Protein AF-A0A843D1S2-F1 (afdb_monomer_lite)

Structure (mmCIF, N/CA/C/O backbone):
data_AF-A0A843D1S2-F1
#
_entry.id   AF-A0A843D1S2-F1
#
loop_
_atom_site.group_PDB
_atom_site.id
_atom_site.type_symbol
_atom_site.label_atom_id
_atom_site.label_alt_id
_atom_site.label_comp_id
_atom_site.label_asym_id
_atom_site.label_entity_id
_atom_site.label_seq_id
_atom_site.pdbx_PDB_ins_code
_atom_site.Cartn_x
_atom_site.Cartn_y
_atom_site.Cartn_z
_atom_site.occupancy
_atom_site.B_iso_or_equiv
_atom_site.auth_seq_id
_atom_site.auth_comp_id
_atom_site.auth_asym_id
_atom_site.auth_atom_id
_atom_site.pdbx_PDB_model_num
ATOM 1 N N . MET A 1 1 ? 0.881 3.913 -18.103 1.00 62.22 1 MET A N 1
ATOM 2 C CA . MET A 1 1 ? -0.428 3.385 -17.664 1.00 62.22 1 MET A CA 1
ATOM 3 C C . MET A 1 1 ? -1.172 4.531 -17.006 1.00 62.22 1 MET A C 1
ATOM 5 O O . MET A 1 1 ? -0.538 5.264 -16.257 1.00 62.22 1 MET A O 1
ATOM 9 N N . LYS A 1 2 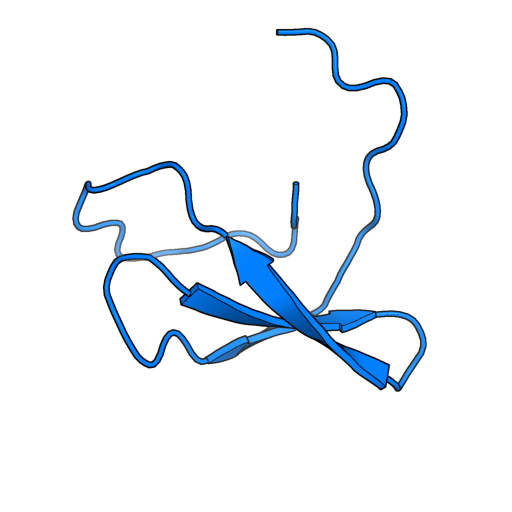? -2.443 4.751 -17.347 1.00 56.38 2 LYS A N 1
ATOM 10 C CA . LYS A 1 2 ? -3.320 5.656 -16.597 1.00 56.38 2 LYS A CA 1
ATOM 11 C C . LYS A 1 2 ? -4.132 4.775 -15.658 1.00 56.38 2 LYS A C 1
ATOM 13 O O . LYS A 1 2 ? -4.682 3.778 -16.114 1.00 56.38 2 LYS A O 1
ATOM 18 N N . TYR A 1 3 ? -4.112 5.090 -14.373 1.00 72.06 3 TYR A N 1
ATOM 19 C CA . TYR A 1 3 ? -4.929 4.408 -13.383 1.00 72.06 3 TYR A CA 1
ATOM 20 C C . TYR A 1 3 ? -6.068 5.349 -13.023 1.00 72.06 3 TYR A C 1
ATOM 22 O O . TYR A 1 3 ? -5.827 6.408 -12.451 1.00 72.06 3 TYR A O 1
ATOM 30 N N . ASP A 1 4 ? -7.286 4.982 -13.407 1.00 70.69 4 ASP A N 1
ATOM 31 C CA . ASP A 1 4 ? -8.481 5.795 -13.154 1.00 70.69 4 ASP A CA 1
ATOM 32 C C . ASP A 1 4 ? -8.943 5.722 -11.688 1.00 70.69 4 ASP A C 1
ATOM 34 O O . ASP A 1 4 ? -9.656 6.601 -11.210 1.00 70.69 4 ASP A O 1
ATOM 38 N N . HIS A 1 5 ? -8.489 4.708 -10.945 1.00 79.00 5 HIS A N 1
ATOM 39 C CA . HIS A 1 5 ? -8.853 4.482 -9.549 1.00 79.00 5 HIS A CA 1
ATOM 40 C C . HIS A 1 5 ? -7.601 4.200 -8.718 1.00 79.00 5 HIS A C 1
ATOM 42 O O . HIS A 1 5 ? -7.188 3.053 -8.572 1.00 79.00 5 HIS A O 1
ATOM 48 N N . ILE A 1 6 ? -6.983 5.261 -8.199 1.00 80.81 6 ILE A N 1
ATOM 49 C CA . ILE A 1 6 ? -5.886 5.168 -7.229 1.00 80.81 6 ILE A CA 1
ATOM 50 C C . ILE A 1 6 ? -6.466 5.469 -5.851 1.00 80.81 6 ILE A C 1
ATOM 52 O O . ILE A 1 6 ? -7.129 6.491 -5.670 1.00 80.81 6 ILE A O 1
ATOM 56 N N . ILE A 1 7 ? -6.205 4.591 -4.886 1.00 82.81 7 ILE A N 1
ATOM 57 C CA . ILE A 1 7 ? -6.665 4.747 -3.506 1.00 82.81 7 ILE A CA 1
ATOM 58 C C . ILE A 1 7 ? -5.435 4.813 -2.601 1.00 82.81 7 ILE A C 1
ATOM 60 O O . ILE A 1 7 ? -4.512 4.011 -2.718 1.00 82.81 7 ILE A O 1
ATOM 64 N N . THR A 1 8 ? -5.395 5.786 -1.696 1.00 82.62 8 THR A N 1
ATOM 65 C CA . THR A 1 8 ? -4.300 5.909 -0.727 1.00 82.62 8 THR A CA 1
ATOM 66 C C . THR A 1 8 ? -4.475 4.915 0.413 1.00 82.62 8 THR A C 1
ATOM 68 O O . THR A 1 8 ? -5.572 4.775 0.947 1.00 8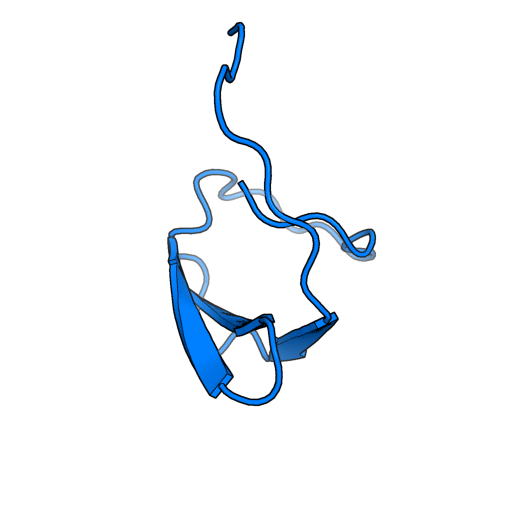2.62 8 THR A O 1
ATOM 71 N N . GLY A 1 9 ? -3.386 4.268 0.822 1.00 87.81 9 GLY A N 1
ATOM 72 C CA . GLY A 1 9 ? -3.400 3.312 1.923 1.00 87.81 9 GLY A CA 1
ATOM 73 C C . GLY A 1 9 ? -2.073 3.269 2.670 1.00 87.81 9 GLY A C 1
ATOM 74 O O . GLY A 1 9 ? -1.009 3.567 2.119 1.00 87.81 9 GLY A O 1
ATOM 75 N N . THR A 1 10 ? -2.131 2.881 3.941 1.00 88.44 10 THR A N 1
ATOM 76 C CA . THR A 1 10 ? -0.957 2.760 4.805 1.00 88.44 10 THR A CA 1
ATOM 77 C C . THR A 1 10 ? -0.322 1.395 4.615 1.00 88.44 10 THR A C 1
ATOM 79 O O . THR A 1 10 ? -0.890 0.367 4.986 1.00 88.44 10 THR A O 1
ATOM 82 N N . PHE A 1 11 ? 0.879 1.367 4.043 1.00 88.12 11 PHE A N 1
ATOM 83 C CA . PHE A 1 11 ? 1.646 0.132 3.946 1.00 88.12 11 PHE A CA 1
ATOM 84 C C . PHE A 1 11 ? 1.927 -0.444 5.341 1.00 88.12 11 PHE A C 1
ATOM 86 O O . PHE A 1 11 ? 2.505 0.237 6.185 1.00 88.12 11 PHE A O 1
ATOM 93 N N . LEU A 1 12 ? 1.556 -1.708 5.559 1.00 89.38 12 LEU A N 1
ATOM 94 C CA . LEU A 1 12 ? 1.776 -2.404 6.827 1.00 89.38 12 LEU A CA 1
ATOM 95 C C . LEU A 1 12 ? 2.942 -3.390 6.738 1.00 89.38 12 LEU A C 1
ATOM 97 O O . LEU A 1 12 ? 3.862 -3.353 7.548 1.00 89.38 12 LEU A O 1
ATOM 101 N N . SER A 1 13 ? 2.907 -4.312 5.771 1.00 88.50 13 SER A N 1
ATOM 102 C CA . SER A 1 13 ? 3.947 -5.340 5.625 1.00 88.50 13 SER A CA 1
ATOM 103 C C . SER A 1 13 ? 3.985 -5.938 4.221 1.00 88.50 13 SER A C 1
ATOM 105 O O . SER A 1 13 ? 3.014 -5.882 3.475 1.00 88.50 13 SER A O 1
ATOM 107 N N . ARG A 1 14 ? 5.112 -6.546 3.843 1.00 87.19 14 ARG A N 1
ATOM 108 C CA . ARG A 1 14 ? 5.277 -7.268 2.572 1.00 87.19 14 ARG A CA 1
ATOM 109 C C . ARG A 1 14 ? 5.765 -8.685 2.871 1.00 87.19 14 ARG A C 1
ATOM 111 O O . ARG A 1 14 ? 6.975 -8.908 2.884 1.00 87.19 14 ARG A O 1
ATOM 118 N N . PRO A 1 15 ? 4.856 -9.639 3.150 1.00 86.62 15 PRO A N 1
ATOM 119 C CA . PRO A 1 15 ? 5.244 -10.993 3.547 1.00 86.62 15 PRO A CA 1
ATOM 120 C C . PRO A 1 15 ? 6.008 -11.745 2.450 1.00 86.62 15 PRO A C 1
ATOM 122 O O . PRO A 1 15 ? 6.764 -12.663 2.747 1.00 86.62 15 PRO A O 1
ATOM 125 N N . ASN A 1 16 ? 5.831 -11.374 1.177 1.00 86.50 16 ASN A N 1
ATOM 126 C CA . ASN A 1 16 ? 6.611 -11.932 0.076 1.00 86.50 16 ASN A CA 1
ATOM 127 C C . ASN A 1 16 ? 6.752 -10.935 -1.085 1.00 86.50 16 ASN A C 1
ATOM 129 O O . ASN 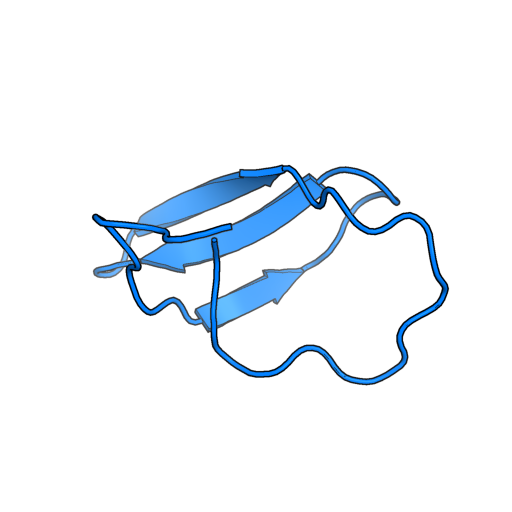A 1 16 ? 6.137 -9.871 -1.109 1.00 86.50 16 ASN A O 1
ATOM 133 N N . ARG A 1 17 ? 7.546 -11.299 -2.099 1.00 83.44 17 ARG A N 1
ATOM 134 C CA . ARG A 1 17 ? 7.846 -10.419 -3.242 1.00 83.44 17 ARG A CA 1
ATOM 135 C C . ARG A 1 17 ? 6.634 -10.028 -4.106 1.00 83.44 17 ARG A C 1
ATOM 137 O O . ARG A 1 17 ? 6.778 -9.131 -4.927 1.00 83.44 17 ARG A O 1
ATOM 144 N N . PHE A 1 18 ? 5.469 -10.630 -3.906 1.00 85.38 18 PHE A N 1
ATOM 145 C CA . PHE A 1 18 ? 4.266 -10.390 -4.704 1.00 85.38 18 PHE A CA 1
ATOM 146 C C . PHE A 1 18 ? 3.099 -9.801 -3.902 1.00 85.38 18 PHE A C 1
ATOM 148 O O . PHE A 1 18 ? 2.160 -9.299 -4.506 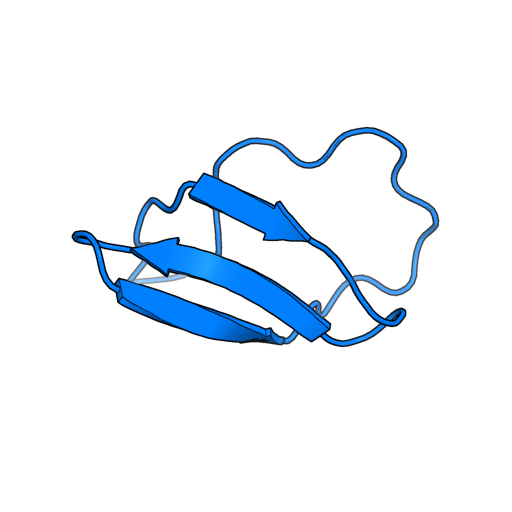1.00 85.38 18 PHE A O 1
ATOM 155 N N . ILE A 1 19 ? 3.128 -9.836 -2.567 1.00 87.81 19 ILE A N 1
ATOM 156 C CA . ILE A 1 19 ? 1.991 -9.435 -1.724 1.00 87.81 19 ILE A CA 1
ATOM 157 C C . ILE A 1 19 ? 2.416 -8.343 -0.747 1.00 87.81 19 ILE A C 1
ATOM 159 O O . ILE A 1 19 ? 3.378 -8.530 -0.003 1.00 87.81 19 ILE A O 1
ATOM 163 N N . ALA A 1 20 ? 1.654 -7.251 -0.702 1.00 90.81 20 ALA A N 1
ATOM 164 C CA . ALA A 1 20 ? 1.699 -6.236 0.345 1.00 90.81 20 ALA A CA 1
ATOM 165 C C . ALA A 1 20 ? 0.384 -6.241 1.139 1.00 90.81 20 ALA A C 1
ATOM 167 O O . ALA A 1 20 ? -0.695 -6.360 0.567 1.00 90.81 20 ALA A O 1
ATOM 168 N N . MET A 1 21 ? 0.481 -6.122 2.456 1.00 91.50 21 MET A N 1
ATOM 169 C CA . MET A 1 21 ? -0.635 -5.847 3.352 1.00 91.50 21 MET A CA 1
ATOM 170 C C . MET A 1 21 ? -0.724 -4.340 3.537 1.00 91.50 21 MET A C 1
ATOM 172 O O . MET A 1 21 ? 0.269 -3.715 3.927 1.00 91.50 21 MET A O 1
ATOM 176 N N . VAL A 1 22 ? -1.889 -3.768 3.262 1.00 92.06 22 VAL A N 1
ATOM 177 C CA . VAL A 1 22 ? -2.103 -2.321 3.284 1.00 92.06 22 VAL A CA 1
ATOM 178 C C . VAL A 1 22 ? -3.426 -2.004 3.955 1.00 92.06 22 VAL A C 1
ATOM 180 O O . VAL A 1 22 ? -4.433 -2.643 3.672 1.00 92.06 22 VAL A O 1
ATOM 183 N N . GLU A 1 23 ? -3.413 -1.041 4.868 1.00 91.88 23 GLU A N 1
ATOM 184 C CA . GLU A 1 23 ? -4.622 -0.527 5.495 1.00 91.88 23 GLU A CA 1
ATOM 185 C C . GLU A 1 23 ? -5.251 0.552 4.616 1.00 91.88 23 GLU A C 1
ATOM 187 O O . GLU A 1 23 ? -4.601 1.535 4.258 1.00 91.88 23 GLU A O 1
ATOM 192 N N . ILE A 1 24 ? -6.520 0.363 4.274 1.00 90.44 24 ILE A N 1
ATOM 193 C CA . ILE A 1 24 ? -7.341 1.307 3.519 1.00 90.44 24 ILE A CA 1
ATOM 194 C C . ILE A 1 24 ? -8.637 1.473 4.310 1.00 90.44 24 ILE A C 1
ATOM 196 O O . ILE A 1 24 ? -9.293 0.478 4.618 1.00 90.44 24 ILE A O 1
ATOM 200 N N . ASP A 1 25 ? -8.977 2.707 4.688 1.00 89.00 25 ASP A N 1
ATOM 201 C CA . ASP A 1 25 ? -10.185 3.033 5.465 1.00 89.00 25 ASP A CA 1
ATOM 202 C C . ASP A 1 25 ? -10.377 2.158 6.725 1.00 89.00 25 ASP A C 1
ATOM 204 O O . ASP A 1 25 ? -11.472 1.676 7.022 1.00 89.00 25 ASP A O 1
ATOM 208 N N . GLY A 1 26 ? -9.283 1.895 7.453 1.00 90.38 26 GLY A N 1
ATOM 209 C CA . GLY A 1 26 ? -9.283 1.069 8.670 1.00 90.38 26 GLY A CA 1
ATOM 210 C C . GLY A 1 26 ? -9.440 -0.439 8.429 1.00 90.38 26 GLY A C 1
ATOM 211 O O . GLY A 1 26 ? -9.635 -1.202 9.376 1.00 90.38 26 GLY A O 1
ATOM 212 N N . LYS A 1 27 ? -9.376 -0.898 7.172 1.00 91.88 27 LYS A N 1
ATOM 213 C CA . LYS A 1 27 ? -9.397 -2.320 6.805 1.00 91.88 27 LYS A CA 1
ATOM 214 C C . LYS A 1 27 ? -8.070 -2.746 6.204 1.00 91.88 27 LYS A C 1
ATOM 216 O O . LYS A 1 27 ? -7.541 -2.103 5.303 1.00 91.88 27 LYS A O 1
ATOM 221 N N . VAL A 1 28 ? -7.563 -3.889 6.658 1.00 92.44 28 VAL A N 1
ATOM 222 C CA . VAL A 1 28 ? -6.348 -4.491 6.102 1.00 92.44 28 VAL A CA 1
ATOM 223 C C . VAL A 1 28 ? -6.687 -5.281 4.841 1.00 92.44 28 VAL A C 1
ATOM 225 O O . VAL A 1 28 ? -7.391 -6.290 4.889 1.00 92.44 28 VAL A O 1
ATOM 228 N N . CYS A 1 29 ? -6.132 -4.844 3.718 1.00 91.31 29 CYS A N 1
ATOM 229 C CA . CYS A 1 29 ? -6.297 -5.432 2.397 1.00 91.31 29 CYS A CA 1
ATOM 230 C C . CYS A 1 29 ? -4.985 -6.061 1.904 1.00 91.31 29 CYS A C 1
ATOM 232 O O . CYS A 1 29 ? -3.885 -5.613 2.234 1.00 91.31 29 CYS A O 1
ATOM 234 N N . LYS A 1 30 ? -5.103 -7.115 1.087 1.00 90.69 30 LYS A N 1
ATOM 235 C CA . LYS A 1 30 ? -3.975 -7.742 0.380 1.00 90.69 30 LYS A CA 1
ATOM 236 C C . LYS A 1 30 ? -3.865 -7.145 -1.021 1.00 90.69 30 LYS A C 1
ATOM 238 O O . LYS A 1 30 ? -4.764 -7.337 -1.833 1.00 90.69 30 LYS A O 1
ATOM 243 N N . CYS A 1 31 ? -2.748 -6.492 -1.311 1.00 88.56 31 CYS A N 1
ATOM 244 C CA . CYS A 1 31 ? -2.450 -5.871 -2.598 1.00 88.56 31 CYS A CA 1
ATOM 245 C C . CYS A 1 31 ? -1.359 -6.654 -3.340 1.00 88.56 31 CYS A C 1
ATOM 247 O O . CYS A 1 31 ? -0.395 -7.136 -2.735 1.00 88.56 31 CYS A O 1
ATOM 249 N N . HIS A 1 32 ? -1.494 -6.767 -4.661 1.00 86.44 32 HIS A N 1
ATOM 250 C CA . HIS A 1 32 ? -0.489 -7.402 -5.512 1.00 86.44 32 HIS A CA 1
ATOM 251 C C . HIS A 1 32 ? 0.596 -6.388 -5.888 1.00 86.44 32 HIS A C 1
ATOM 253 O O . HIS A 1 32 ? 0.348 -5.396 -6.568 1.00 86.44 32 HIS A O 1
ATOM 259 N N . VAL A 1 33 ? 1.834 -6.667 -5.490 1.00 83.69 33 VAL A N 1
ATOM 260 C CA . VAL A 1 33 ? 3.008 -5.885 -5.877 1.00 83.69 33 VAL A CA 1
ATOM 261 C C . VAL A 1 33 ? 3.496 -6.336 -7.254 1.00 83.69 33 VAL A C 1
ATOM 263 O O . VAL A 1 33 ? 4.153 -7.368 -7.381 1.00 83.69 33 VAL A O 1
ATOM 266 N N . LYS A 1 34 ? 3.217 -5.528 -8.283 1.00 76.00 34 LYS A N 1
ATOM 267 C CA . LYS A 1 34 ? 3.652 -5.774 -9.672 1.00 76.00 34 LYS A CA 1
ATOM 268 C C . LYS A 1 34 ? 5.162 -5.582 -9.895 1.00 76.00 34 LYS A C 1
ATOM 270 O O . LYS A 1 34 ? 5.697 -6.052 -10.894 1.00 76.00 34 LYS A O 1
ATOM 275 N N . ASN A 1 35 ? 5.863 -4.908 -8.980 1.00 71.88 35 ASN A N 1
ATOM 276 C CA . ASN A 1 35 ? 7.287 -4.608 -9.122 1.00 71.88 35 ASN A CA 1
ATOM 277 C C . ASN A 1 35 ? 8.161 -5.634 -8.363 1.00 71.88 35 ASN A C 1
ATOM 279 O O . ASN A 1 35 ? 8.179 -5.676 -7.129 1.00 71.88 35 ASN A O 1
ATOM 283 N N . THR A 1 36 ? 8.899 -6.475 -9.096 1.00 59.31 36 THR A N 1
ATOM 284 C CA . THR A 1 36 ? 9.764 -7.545 -8.549 1.00 59.31 36 THR A CA 1
ATOM 285 C C . THR A 1 36 ? 11.140 -7.054 -8.078 1.00 59.31 36 THR A C 1
ATOM 287 O O . THR A 1 36 ? 11.911 -7.838 -7.520 1.00 59.31 36 THR A O 1
ATOM 290 N N . GLY A 1 37 ? 11.450 -5.763 -8.252 1.00 62.19 37 GLY A N 1
ATOM 291 C CA . GLY A 1 37 ? 12.692 -5.142 -7.785 1.00 62.19 37 GLY A CA 1
ATOM 292 C C . GLY A 1 37 ? 12.807 -5.039 -6.253 1.00 62.19 37 GLY A C 1
ATOM 293 O O . GLY 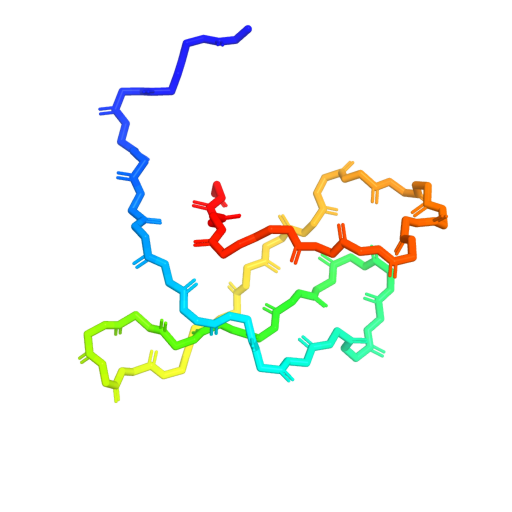A 1 37 ? 11.813 -4.957 -5.524 1.00 62.19 37 GLY A O 1
ATOM 294 N N . ARG A 1 38 ? 14.047 -5.018 -5.741 1.00 58.31 38 ARG A N 1
ATOM 295 C CA . ARG A 1 38 ? 14.357 -4.758 -4.320 1.00 58.31 38 ARG A CA 1
ATOM 296 C C . ARG A 1 38 ? 14.270 -3.259 -4.034 1.00 58.31 38 ARG A C 1
ATOM 298 O O . ARG A 1 38 ? 15.275 -2.553 -4.050 1.00 58.31 38 ARG A O 1
ATOM 305 N N . TYR A 1 39 ? 13.060 -2.767 -3.805 1.00 62.16 39 TYR A N 1
ATOM 306 C CA . TYR A 1 39 ? 12.844 -1.364 -3.470 1.00 62.16 39 TYR A CA 1
ATOM 307 C C . TYR A 1 39 ? 12.910 -1.163 -1.949 1.00 62.16 39 TYR A C 1
ATOM 309 O O . TYR A 1 39 ? 12.131 -1.758 -1.210 1.00 62.16 39 TYR A O 1
ATOM 317 N N . HIS A 1 40 ? 13.859 -0.346 -1.488 1.00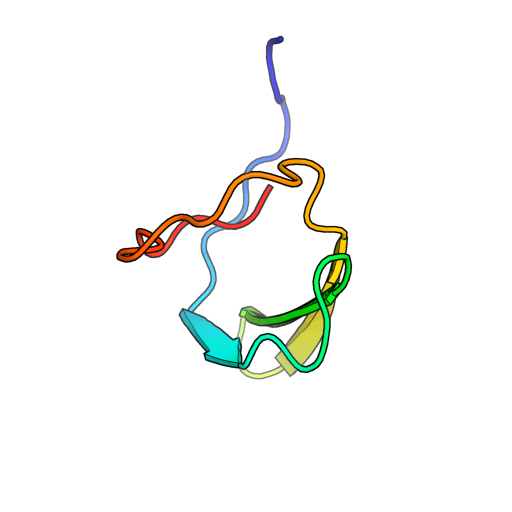 59.59 40 HIS A N 1
ATOM 318 C CA . HIS A 1 40 ? 14.144 -0.106 -0.064 1.00 59.59 40 HIS A CA 1
ATOM 319 C C . HIS A 1 40 ? 13.207 0.927 0.591 1.00 59.59 40 HIS A C 1
ATOM 321 O O . HIS A 1 40 ? 13.357 1.226 1.773 1.00 59.59 40 HIS A O 1
ATOM 327 N N . LYS A 1 41 ? 12.260 1.507 -0.160 1.00 50.41 41 LYS A N 1
ATOM 328 C CA . LYS A 1 41 ? 11.407 2.598 0.334 1.00 50.41 41 LYS A CA 1
ATOM 329 C C . LYS A 1 41 ? 10.080 2.655 -0.430 1.00 50.41 41 LYS A C 1
ATOM 331 O O . LYS A 1 41 ? 10.030 3.211 -1.518 1.00 50.41 41 LYS A O 1
ATOM 336 N N . LEU A 1 42 ? 9.017 2.047 0.091 1.00 57.81 42 LEU A N 1
ATOM 337 C CA . LEU A 1 42 ? 7.678 2.155 -0.506 1.00 57.81 42 LEU A CA 1
ATOM 338 C C . LEU A 1 42 ? 7.034 3.479 -0.048 1.00 57.81 42 LEU A C 1
ATOM 340 O O . LEU A 1 42 ? 6.874 3.657 1.159 1.00 57.81 42 LEU A O 1
ATOM 344 N N . PRO A 1 43 ? 6.703 4.425 -0.949 1.00 49.34 43 PRO A N 1
ATOM 345 C CA . PRO A 1 43 ? 5.844 5.552 -0.598 1.00 49.34 43 PRO A CA 1
ATOM 346 C C . PRO A 1 43 ? 4.411 5.059 -0.329 1.00 49.34 43 PRO A C 1
ATOM 348 O O . PRO A 1 43 ? 4.023 3.995 -0.804 1.00 49.34 43 PRO A O 1
ATOM 351 N N . HIS A 1 44 ? 3.646 5.835 0.443 1.00 50.03 44 HIS A N 1
ATOM 352 C CA . HIS A 1 44 ? 2.297 5.566 0.979 1.00 50.03 44 HIS A CA 1
ATOM 353 C C . HIS A 1 44 ? 1.169 5.439 -0.075 1.00 50.03 44 HIS A C 1
ATOM 355 O O . HIS A 1 44 ? 0.059 5.928 0.122 1.00 50.03 44 HIS A O 1
ATOM 361 N N . ILE A 1 45 ? 1.450 4.841 -1.231 1.00 50.81 45 ILE A N 1
ATOM 362 C CA . ILE A 1 45 ? 0.544 4.790 -2.375 1.00 50.81 45 ILE A CA 1
ATOM 363 C C . ILE A 1 45 ? 0.442 3.335 -2.824 1.00 50.81 45 ILE A C 1
ATOM 365 O O . ILE A 1 45 ? 1.443 2.708 -3.173 1.00 50.81 45 ILE A O 1
ATOM 369 N N . VAL A 1 46 ? -0.775 2.802 -2.778 1.00 53.12 46 VAL A N 1
ATOM 370 C CA . VAL A 1 46 ? -1.125 1.471 -3.274 1.00 53.12 46 VAL A CA 1
ATOM 371 C C . VAL A 1 46 ? -1.860 1.633 -4.594 1.00 53.12 46 VAL A C 1
ATOM 373 O O . VAL A 1 46 ? -2.825 2.385 -4.676 1.00 53.12 46 VAL A O 1
ATOM 376 N N . GLU A 1 47 ? -1.368 0.943 -5.620 1.00 52.34 47 GLU A N 1
ATOM 377 C CA . GLU A 1 47 ? -2.098 0.705 -6.872 1.00 52.34 47 GLU A CA 1
ATOM 378 C C . GLU A 1 47 ? -2.963 -0.553 -6.768 1.00 52.34 47 GLU A C 1
ATOM 380 O O . GLU A 1 47 ? -2.516 -1.525 -6.108 1.00 52.34 47 GLU A O 1
#

Foldseek 3Di:
DDDPDWAFWAFDDDPDQFWTFTHGPNDTDIAGDPDNDPDPDDPRTGD

Radius of gyration: 10.59 Å; chains: 1; bounding box: 24×18×26 Å

pLDDT: mean 77.02, std 14.8, range [49.34, 92.44]

Secondary structure (DSSP, 8-state):
---S--EE-EEEEEEETTEEEEEETTEEEEEE----S--S---SEE-

Sequence (47 aa):
MKYDHIITGTFLSRPNRFIAMVEIDGKVCKCHVKNTGRYHKLPHIVE